Protein AF-A0A841P0N6-F1 (afdb_monomer_lite)

Foldseek 3Di:
DDDPPDFDDDDPVLVVLVVVLVVLVVLLVVLVVLQVQVVVCVVVVHDGDPSSVVSVVSNVVSVVVSVVSVVVSVVCCVVVDDGPDPPDDDPVVVVVVVVVVVVVVD

Organism: NCBI:txid505389

pLDDT: mean 73.52, std 14.51, range [39.44, 94.25]

Sequence (106 aa):
MTVAHEPAAYTGAQILLHFTIAVLIVLQLVIGEDIKPAYRAFSRGTESAAGDIFNANIHVYVGLAVLVLTIWRFAVRLWEGVPAAPPEKSVLQKRVAAAAHLAVMS

Radius of gyration: 21.88 Å; chains: 1; bounding box: 52×35×58 Å

Structure (mmCIF, N/CA/C/O backbone):
data_AF-A0A841P0N6-F1
#
_entry.id   AF-A0A841P0N6-F1
#
loop_
_atom_site.group_PDB
_atom_site.id
_atom_site.type_symbol
_atom_site.label_atom_id
_atom_site.label_alt_id
_atom_site.label_comp_id
_atom_site.label_asym_id
_atom_site.label_entity_id
_atom_site.label_seq_id
_atom_site.pdbx_PDB_ins_code
_atom_site.Cartn_x
_atom_site.Cartn_y
_atom_site.Cartn_z
_atom_site.occupancy
_atom_site.B_iso_or_equiv
_atom_site.auth_seq_id
_atom_site.auth_comp_id
_atom_site.auth_asym_id
_atom_site.auth_atom_id
_atom_site.pdbx_PDB_model_num
ATOM 1 N N . MET A 1 1 ? -31.432 -0.365 34.732 1.00 39.44 1 MET A N 1
ATOM 2 C CA . MET A 1 1 ? -31.245 -1.231 33.549 1.00 39.44 1 MET A CA 1
ATOM 3 C C . MET A 1 1 ? -30.238 -0.550 32.637 1.00 39.44 1 MET A C 1
ATOM 5 O O . MET A 1 1 ? -30.590 0.407 31.965 1.00 39.44 1 MET A O 1
ATOM 9 N N . THR A 1 2 ? -28.969 -0.942 32.706 1.00 42.25 2 THR A N 1
ATOM 10 C CA . THR A 1 2 ? -27.912 -0.419 31.831 1.00 42.25 2 THR A CA 1
ATOM 11 C C . THR A 1 2 ? -27.941 -1.222 30.537 1.00 42.25 2 THR A C 1
ATOM 13 O O . THR A 1 2 ? -27.619 -2.409 30.547 1.00 42.25 2 THR A O 1
ATOM 16 N N . VAL A 1 3 ? -28.389 -0.609 29.444 1.00 49.09 3 VAL A N 1
ATOM 17 C CA . VAL A 1 3 ? -28.314 -1.220 28.113 1.00 49.09 3 VAL A CA 1
ATOM 18 C C . VAL A 1 3 ? -26.830 -1.376 27.784 1.00 49.09 3 VAL A C 1
ATOM 20 O O . VAL A 1 3 ? -26.098 -0.387 27.761 1.00 49.09 3 VAL A O 1
ATOM 23 N N . ALA A 1 4 ? -26.370 -2.617 27.624 1.00 50.78 4 ALA A N 1
ATOM 24 C CA . ALA A 1 4 ? -25.013 -2.897 27.178 1.00 50.78 4 ALA A CA 1
ATOM 25 C C . ALA A 1 4 ? -24.812 -2.240 25.804 1.00 50.78 4 ALA A C 1
ATOM 27 O O . ALA A 1 4 ? -25.632 -2.419 24.906 1.00 50.78 4 ALA A O 1
ATOM 28 N N . HIS A 1 5 ? -23.763 -1.432 25.668 1.00 45.00 5 HIS A N 1
ATOM 29 C CA . HIS A 1 5 ? -23.400 -0.816 24.397 1.00 45.00 5 HIS A CA 1
ATOM 30 C C . HIS A 1 5 ? -22.949 -1.936 23.450 1.00 45.00 5 HIS A C 1
ATOM 32 O O . HIS A 1 5 ? -21.944 -2.599 23.714 1.00 45.00 5 HIS A O 1
ATOM 38 N N . GLU A 1 6 ? -23.730 -2.179 22.396 1.00 51.75 6 GLU A N 1
ATOM 39 C CA . GLU A 1 6 ? -23.377 -3.063 21.281 1.00 51.75 6 GLU A CA 1
ATOM 40 C C . GLU A 1 6 ? -21.936 -2.771 20.811 1.00 51.75 6 GLU A C 1
ATOM 42 O O . GLU A 1 6 ? -21.523 -1.605 20.793 1.00 51.75 6 GLU A O 1
ATOM 47 N N . PRO A 1 7 ? -21.138 -3.800 20.464 1.00 48.69 7 PRO A N 1
ATOM 48 C CA . PRO A 1 7 ? -19.734 -3.616 20.114 1.00 48.69 7 PRO A CA 1
ATOM 49 C C . PRO A 1 7 ? -19.616 -2.649 18.933 1.00 48.69 7 PRO A C 1
ATOM 51 O O . PRO A 1 7 ? -20.354 -2.766 17.957 1.00 48.69 7 PRO A O 1
ATOM 54 N N . ALA A 1 8 ? -18.685 -1.694 19.030 1.00 60.59 8 ALA A N 1
ATOM 55 C CA . ALA A 1 8 ? -18.469 -0.662 18.021 1.00 60.59 8 ALA A CA 1
ATOM 56 C C . ALA A 1 8 ? -18.302 -1.295 16.629 1.00 60.59 8 ALA A C 1
ATOM 58 O O . ALA A 1 8 ? -17.290 -1.934 16.335 1.00 60.59 8 ALA A O 1
ATOM 59 N N . ALA A 1 9 ? -19.331 -1.169 15.789 1.00 65.06 9 ALA A N 1
ATOM 60 C CA . ALA A 1 9 ? -19.302 -1.644 14.416 1.00 65.06 9 ALA A CA 1
ATOM 61 C C . ALA A 1 9 ? -18.161 -0.958 13.649 1.00 65.06 9 ALA A C 1
ATOM 63 O O . ALA A 1 9 ? -17.822 0.193 13.936 1.00 65.06 9 ALA A O 1
ATOM 64 N N . TYR A 1 10 ? -17.574 -1.658 12.669 1.00 66.69 10 TYR A N 1
ATOM 65 C CA . TYR A 1 10 ? -16.584 -1.051 11.777 1.00 66.69 10 TYR A CA 1
ATOM 66 C C . TYR A 1 10 ? -17.158 0.232 11.175 1.00 66.69 10 TYR A C 1
ATOM 68 O O . TYR A 1 10 ? -18.276 0.232 10.653 1.00 66.69 10 TYR A O 1
ATOM 76 N N . THR A 1 11 ? -16.396 1.322 11.237 1.00 76.81 11 THR A N 1
ATOM 77 C CA . THR A 1 11 ? -16.847 2.588 10.661 1.00 76.81 11 THR A CA 1
ATOM 78 C C . THR A 1 11 ? -16.909 2.456 9.136 1.00 76.81 11 THR A C 1
ATOM 80 O O . THR A 1 11 ? -16.131 1.718 8.523 1.00 76.81 11 THR A O 1
ATOM 83 N N . GLY A 1 12 ? -17.824 3.182 8.484 1.00 79.75 12 GLY A N 1
ATOM 84 C CA . GLY A 1 12 ? -17.921 3.170 7.016 1.00 79.75 12 GLY A CA 1
ATOM 85 C C . GLY A 1 12 ? -16.594 3.538 6.334 1.00 79.75 12 GLY A C 1
ATOM 86 O O . GLY A 1 12 ? -16.253 2.979 5.293 1.00 79.75 12 GLY A O 1
ATOM 87 N N . ALA A 1 13 ? -15.79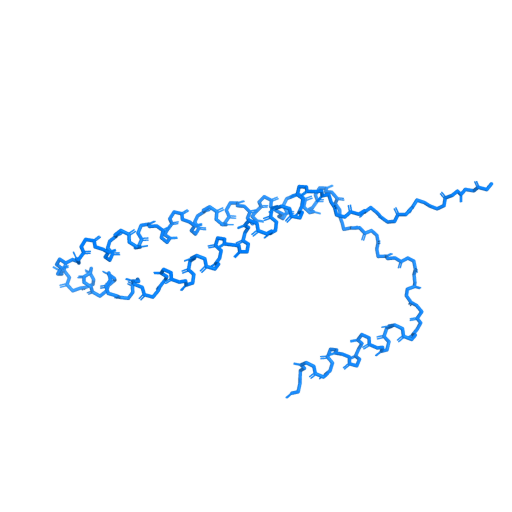6 4.396 6.979 1.00 78.00 13 ALA A N 1
ATOM 88 C CA . ALA A 1 13 ? -14.450 4.744 6.541 1.00 78.00 13 ALA A CA 1
ATOM 89 C C . ALA A 1 13 ? -13.485 3.544 6.581 1.00 78.00 13 ALA A C 1
ATOM 91 O O . ALA A 1 13 ? -12.755 3.333 5.616 1.00 78.00 13 ALA A O 1
ATOM 92 N N . GLN A 1 14 ? -13.502 2.720 7.637 1.00 80.00 14 GLN A N 1
ATOM 93 C CA . GLN A 1 14 ? -12.659 1.518 7.732 1.00 80.00 14 GLN A CA 1
ATOM 94 C C . GLN A 1 14 ? -12.979 0.494 6.634 1.00 80.00 14 GLN A C 1
ATOM 96 O O . GLN A 1 14 ? -12.066 -0.113 6.067 1.00 80.00 14 GLN A O 1
ATOM 101 N N . ILE A 1 15 ? -14.267 0.316 6.325 1.00 84.56 15 ILE A N 1
ATOM 102 C CA . ILE A 1 15 ? -14.726 -0.601 5.275 1.00 84.56 15 ILE A CA 1
ATOM 103 C C . ILE A 1 15 ? -14.260 -0.096 3.909 1.00 84.56 15 ILE A C 1
ATOM 105 O O . ILE A 1 15 ? -13.605 -0.837 3.175 1.00 84.56 15 ILE A O 1
ATOM 109 N N . LEU A 1 16 ? -14.529 1.175 3.595 1.00 88.00 16 LEU A N 1
ATOM 110 C CA . LEU A 1 16 ? -14.116 1.779 2.331 1.00 88.00 16 LEU A CA 1
ATOM 111 C C . LEU A 1 16 ? -12.599 1.685 2.139 1.00 88.00 16 LEU A C 1
ATOM 113 O O . LEU A 1 16 ? -12.133 1.255 1.089 1.00 88.00 16 LEU A O 1
ATOM 117 N N . LEU A 1 17 ? -11.821 2.023 3.169 1.00 87.44 17 LEU A N 1
ATOM 118 C CA . LEU A 1 17 ? -10.362 2.031 3.096 1.00 87.44 17 LEU A CA 1
ATOM 119 C C . LEU A 1 17 ? -9.787 0.624 2.881 1.00 87.44 17 LEU A C 1
ATOM 121 O O . LEU A 1 17 ? -8.823 0.457 2.136 1.00 87.44 17 LEU A O 1
ATOM 125 N N . HIS A 1 18 ? -10.406 -0.401 3.474 1.00 85.06 18 HIS A N 1
ATOM 126 C CA . HIS A 1 18 ? -10.033 -1.792 3.230 1.00 85.06 18 HIS A CA 1
ATOM 127 C C . HIS A 1 18 ? -10.297 -2.220 1.782 1.00 85.06 18 HIS A C 1
ATOM 129 O O . HIS A 1 18 ? -9.391 -2.748 1.135 1.00 85.06 18 HIS A O 1
ATOM 135 N N . PHE A 1 19 ? -11.503 -1.969 1.265 1.00 92.56 19 PHE A N 1
ATOM 136 C CA . PHE A 1 19 ? -11.854 -2.348 -0.105 1.00 92.56 19 PHE A CA 1
ATOM 137 C C . PHE A 1 19 ? -11.046 -1.569 -1.149 1.00 92.56 19 PHE A C 1
ATOM 139 O O . PHE A 1 19 ? -10.617 -2.162 -2.135 1.00 92.56 19 PHE A O 1
ATOM 146 N N . THR A 1 20 ? -10.743 -0.290 -0.907 1.00 90.31 20 THR A N 1
ATOM 147 C CA . THR A 1 20 ? -9.838 0.492 -1.764 1.00 90.31 20 THR A CA 1
ATOM 148 C C . THR A 1 20 ? -8.460 -0.158 -1.851 1.00 90.31 20 THR A C 1
ATOM 150 O O . THR A 1 20 ? -7.960 -0.383 -2.950 1.00 90.31 20 THR A O 1
ATOM 153 N N . ILE A 1 21 ? -7.856 -0.526 -0.715 1.00 90.31 21 ILE A N 1
ATOM 154 C CA . ILE A 1 21 ? -6.557 -1.216 -0.707 1.00 90.31 21 ILE A CA 1
ATOM 155 C C . ILE A 1 21 ? -6.643 -2.550 -1.462 1.00 90.31 21 ILE A C 1
ATOM 157 O O . ILE A 1 21 ? -5.758 -2.850 -2.259 1.00 90.31 21 ILE A O 1
ATOM 161 N N . ALA A 1 22 ? -7.710 -3.331 -1.259 1.00 91.81 22 ALA A N 1
ATOM 162 C CA . ALA A 1 22 ? -7.893 -4.612 -1.941 1.00 91.81 22 ALA A CA 1
ATOM 163 C C . ALA A 1 22 ? -7.951 -4.456 -3.473 1.00 91.81 22 ALA A C 1
ATOM 165 O O . ALA A 1 22 ? -7.254 -5.176 -4.186 1.00 91.81 22 ALA A O 1
ATOM 166 N N . VAL A 1 23 ? -8.712 -3.480 -3.981 1.00 91.25 23 VAL A N 1
ATOM 167 C CA . VAL A 1 23 ? -8.792 -3.182 -5.423 1.00 91.25 23 VAL A CA 1
ATOM 168 C C . VAL A 1 23 ? -7.432 -2.748 -5.976 1.00 91.25 23 VAL A C 1
ATOM 170 O O . VAL A 1 23 ? -7.015 -3.230 -7.028 1.00 91.25 23 VAL A O 1
ATOM 173 N N . LEU A 1 24 ? -6.705 -1.888 -5.255 1.00 89.50 24 LEU A N 1
ATOM 174 C CA . LEU A 1 24 ? -5.372 -1.439 -5.672 1.00 89.50 24 LEU A CA 1
ATOM 175 C C . LEU A 1 24 ? -4.341 -2.579 -5.689 1.00 89.50 24 LEU A C 1
ATOM 177 O O . LEU A 1 24 ? -3.436 -2.575 -6.521 1.00 89.50 24 LEU A O 1
ATOM 181 N N . ILE A 1 25 ? -4.463 -3.567 -4.797 1.00 89.94 25 ILE A N 1
ATOM 182 C CA . ILE A 1 25 ? -3.622 -4.772 -4.821 1.00 89.94 25 ILE A CA 1
ATOM 183 C C . ILE A 1 25 ? -3.949 -5.630 -6.047 1.00 89.94 25 ILE A C 1
ATOM 185 O O . ILE A 1 25 ? -3.031 -6.048 -6.745 1.00 89.94 25 ILE A O 1
ATOM 189 N N . VAL A 1 26 ? -5.232 -5.857 -6.351 1.00 90.56 26 VAL A N 1
ATOM 190 C CA . VAL A 1 26 ? -5.639 -6.623 -7.544 1.00 90.56 26 VAL A CA 1
ATOM 191 C C . VAL A 1 26 ? -5.106 -5.970 -8.819 1.00 90.56 26 VAL A C 1
ATOM 193 O O . VAL A 1 26 ? -4.520 -6.656 -9.653 1.00 90.56 26 VAL A O 1
ATOM 196 N N . LEU A 1 27 ? -5.226 -4.645 -8.939 1.00 87.44 27 LEU A N 1
ATOM 197 C CA . LEU A 1 27 ? -4.667 -3.892 -10.064 1.00 87.44 27 LEU A CA 1
ATOM 198 C C . LEU A 1 27 ? -3.152 -4.117 -10.208 1.00 87.44 27 LEU A C 1
ATOM 200 O O . LEU A 1 27 ? -2.662 -4.347 -11.310 1.00 87.44 27 LEU A O 1
ATOM 204 N N . GLN A 1 28 ? -2.406 -4.100 -9.100 1.00 86.19 28 GLN A N 1
ATOM 205 C CA . GLN A 1 28 ? -0.963 -4.354 -9.123 1.00 86.19 28 GLN A CA 1
ATOM 206 C C . GLN A 1 28 ? -0.602 -5.785 -9.515 1.00 86.19 28 GLN A C 1
ATOM 208 O O . GLN A 1 28 ? 0.436 -5.971 -10.144 1.00 86.19 28 GLN A O 1
ATOM 213 N N . LEU A 1 29 ? -1.415 -6.780 -9.151 1.00 86.12 29 LEU A N 1
ATOM 214 C CA . LEU A 1 29 ? -1.177 -8.174 -9.535 1.00 86.12 29 LEU A CA 1
ATOM 215 C C . LEU A 1 29 ? -1.349 -8.381 -11.042 1.00 86.12 29 LEU A C 1
ATOM 217 O O . LEU A 1 29 ? -0.536 -9.077 -11.637 1.00 86.12 29 LEU A O 1
ATOM 221 N N . VAL A 1 30 ? -2.352 -7.734 -11.645 1.00 85.38 30 VAL A N 1
ATOM 222 C CA . VAL A 1 30 ? -2.604 -7.788 -13.097 1.00 85.38 30 VAL A CA 1
ATOM 223 C C . VAL A 1 30 ? -1.525 -7.042 -13.889 1.00 85.38 30 VAL A C 1
ATOM 225 O O . VAL A 1 30 ? -1.148 -7.463 -14.970 1.00 85.38 30 VAL A O 1
ATOM 228 N N . ILE A 1 31 ? -1.003 -5.929 -13.367 1.00 79.31 31 ILE A N 1
ATOM 229 C CA . ILE A 1 31 ? 0.006 -5.117 -14.079 1.00 79.31 31 ILE A CA 1
ATOM 230 C C . ILE A 1 31 ? 1.444 -5.592 -13.781 1.00 79.31 31 ILE A C 1
ATOM 232 O O . ILE A 1 31 ? 2.372 -5.342 -14.548 1.00 79.31 31 ILE A O 1
ATOM 236 N N . GLY A 1 32 ? 1.663 -6.291 -12.663 1.00 69.50 32 GLY A N 1
ATOM 237 C CA . GLY A 1 32 ? 2.994 -6.672 -12.179 1.00 69.50 32 GLY A CA 1
ATOM 238 C C . GLY A 1 32 ? 3.740 -7.682 -13.059 1.00 69.50 32 GLY A C 1
ATOM 239 O O . GLY A 1 32 ? 4.959 -7.825 -12.940 1.00 69.50 32 GLY A O 1
ATOM 240 N N . GLU A 1 33 ? 3.040 -8.368 -13.960 1.00 69.44 33 GLU A N 1
ATOM 241 C CA . GLU A 1 33 ? 3.624 -9.321 -14.909 1.00 69.44 33 GLU A CA 1
ATOM 242 C C . GLU A 1 33 ? 4.575 -8.650 -15.924 1.00 69.44 33 GLU A C 1
ATOM 244 O O . GLU A 1 33 ? 5.601 -9.241 -16.292 1.00 69.44 33 GLU A O 1
ATOM 249 N N . ASP A 1 34 ? 4.348 -7.370 -16.233 1.00 67.00 34 ASP A N 1
ATOM 250 C CA . ASP A 1 34 ? 5.131 -6.590 -17.204 1.00 67.00 34 ASP A CA 1
ATOM 251 C C . ASP A 1 34 ? 6.400 -5.942 -16.620 1.00 67.00 34 ASP A C 1
ATOM 253 O O . ASP A 1 34 ? 7.219 -5.365 -17.342 1.00 67.00 34 ASP A O 1
ATOM 257 N N . ILE A 1 35 ? 6.658 -6.113 -15.318 1.00 66.81 35 ILE A N 1
ATOM 258 C CA . ILE A 1 35 ? 7.900 -5.634 -14.685 1.00 66.81 35 ILE A CA 1
ATOM 259 C C . ILE A 1 35 ? 9.115 -6.420 -15.196 1.00 66.81 35 ILE A C 1
ATOM 261 O O . ILE A 1 35 ? 10.213 -5.877 -15.335 1.00 66.81 35 ILE A O 1
ATOM 265 N N . LYS A 1 36 ? 8.946 -7.716 -15.492 1.00 71.31 36 LYS A N 1
ATOM 266 C CA . LYS A 1 36 ? 10.053 -8.583 -15.927 1.00 71.31 36 LYS A CA 1
ATOM 267 C C . LYS A 1 36 ? 10.648 -8.140 -17.278 1.00 71.31 36 LYS A C 1
ATOM 2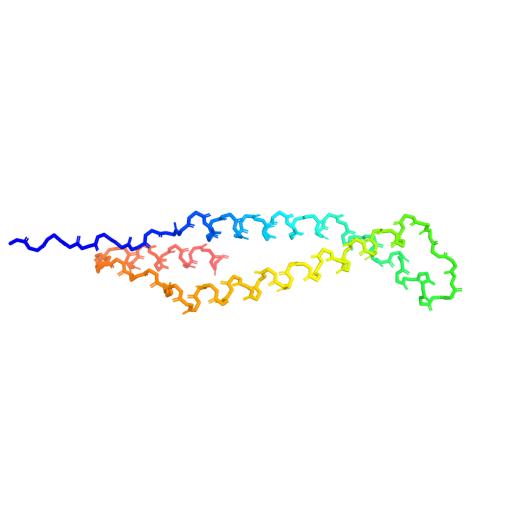69 O O . LYS A 1 36 ? 11.876 -8.083 -17.362 1.00 71.31 36 LYS A O 1
ATOM 274 N N . PRO A 1 37 ? 9.854 -7.844 -18.328 1.00 72.06 37 PRO A N 1
ATOM 275 C CA . PRO A 1 37 ? 10.343 -7.211 -19.555 1.00 72.06 37 PRO A CA 1
ATOM 276 C C . PRO A 1 37 ? 11.101 -5.901 -19.313 1.00 72.06 37 PRO A C 1
ATOM 278 O O . PRO A 1 37 ? 12.266 -5.815 -19.707 1.00 72.06 37 PRO A O 1
ATOM 281 N N . ALA A 1 38 ? 10.499 -4.950 -18.584 1.00 71.00 38 ALA A N 1
ATOM 282 C CA . ALA A 1 38 ? 11.098 -3.645 -18.294 1.00 71.00 38 ALA A CA 1
ATOM 283 C C . ALA A 1 38 ? 12.460 -3.771 -17.591 1.00 71.00 38 ALA A C 1
ATOM 285 O O . ALA A 1 38 ? 13.445 -3.149 -17.990 1.00 71.00 38 ALA A O 1
ATOM 286 N N . TYR A 1 39 ? 12.536 -4.621 -16.562 1.00 71.31 39 TYR A N 1
ATOM 287 C CA . TYR A 1 39 ? 13.760 -4.843 -15.795 1.00 71.31 39 TYR A CA 1
ATOM 288 C C . TYR A 1 39 ? 14.848 -5.541 -16.618 1.00 71.31 39 TYR A C 1
ATOM 290 O O . TYR A 1 39 ? 16.023 -5.195 -16.511 1.00 71.31 39 TYR A O 1
ATOM 298 N N . ARG A 1 40 ? 14.483 -6.512 -17.470 1.00 78.44 40 ARG A N 1
ATOM 299 C CA . ARG A 1 40 ? 15.450 -7.178 -18.358 1.00 78.44 40 ARG A CA 1
ATOM 300 C C . ARG A 1 40 ? 16.053 -6.210 -19.365 1.00 78.44 40 ARG A C 1
ATOM 302 O O . ARG A 1 40 ? 17.254 -6.294 -19.605 1.00 78.44 40 ARG A O 1
ATOM 309 N N . ALA A 1 41 ? 15.242 -5.334 -19.947 1.00 75.81 41 ALA A N 1
ATOM 310 C CA . ALA A 1 41 ? 15.720 -4.340 -20.895 1.00 75.81 41 ALA A CA 1
ATOM 311 C C . ALA A 1 41 ? 16.644 -3.319 -20.209 1.00 75.81 41 ALA A C 1
ATOM 313 O O . ALA A 1 41 ? 17.771 -3.119 -20.661 1.00 75.81 41 ALA A O 1
ATOM 314 N N . PHE A 1 42 ? 16.250 -2.816 -19.033 1.00 73.81 42 PHE A N 1
ATOM 315 C CA . PHE A 1 42 ? 17.105 -1.974 -18.192 1.00 73.81 42 PHE A CA 1
ATOM 316 C C . PHE A 1 42 ? 18.441 -2.651 -17.836 1.00 73.81 42 PHE A C 1
ATOM 318 O O . PHE A 1 42 ? 19.508 -2.081 -18.050 1.00 73.81 42 PHE A O 1
ATOM 325 N N . SER A 1 43 ? 18.408 -3.902 -17.362 1.00 77.25 43 SER A N 1
ATOM 326 C CA . SER A 1 43 ? 19.605 -4.667 -16.977 1.00 77.25 43 SER A CA 1
ATOM 327 C C . SER A 1 43 ? 20.549 -4.959 -18.144 1.00 77.25 43 SER A C 1
ATOM 329 O O . SER A 1 43 ? 21.730 -5.216 -17.912 1.00 77.25 43 SER A O 1
ATOM 331 N N . ARG A 1 44 ? 20.043 -4.981 -19.379 1.00 83.81 44 ARG A N 1
ATOM 332 C CA . ARG A 1 44 ? 20.833 -5.232 -20.591 1.00 83.81 44 ARG A CA 1
ATOM 333 C C . ARG A 1 44 ? 21.268 -3.943 -21.288 1.00 83.81 44 ARG A C 1
ATOM 335 O O . ARG A 1 44 ? 21.952 -4.029 -22.302 1.00 83.81 44 ARG A O 1
ATOM 342 N N . GLY A 1 45 ? 20.879 -2.776 -20.768 1.00 77.06 45 GLY A N 1
ATOM 343 C CA . GLY A 1 45 ? 21.123 -1.484 -21.412 1.00 77.06 45 GLY A CA 1
ATOM 344 C C . GLY A 1 45 ? 20.411 -1.335 -22.760 1.00 77.06 45 GLY A C 1
ATOM 345 O O . GLY A 1 45 ? 20.857 -0.563 -23.602 1.00 77.06 45 GLY A O 1
ATOM 346 N N . THR A 1 46 ? 19.340 -2.097 -22.991 1.00 76.94 46 THR A N 1
ATOM 347 C CA . THR A 1 46 ? 18.539 -2.049 -24.222 1.00 76.94 46 THR A CA 1
ATOM 348 C C . THR A 1 46 ? 17.301 -1.184 -24.009 1.00 76.94 46 THR A C 1
ATOM 350 O O . THR A 1 46 ? 16.770 -1.147 -22.900 1.00 76.94 46 THR A O 1
ATOM 353 N N . GLU A 1 47 ? 16.801 -0.528 -25.058 1.00 73.69 47 GLU A N 1
ATOM 354 C CA . GLU A 1 47 ? 15.540 0.220 -24.972 1.00 73.69 47 GLU A CA 1
ATOM 355 C C . GLU A 1 47 ? 14.373 -0.700 -24.572 1.00 73.69 47 GLU A C 1
ATOM 357 O O . GLU A 1 47 ? 14.155 -1.753 -25.174 1.00 73.69 47 GLU A O 1
ATOM 362 N N . SER A 1 48 ? 13.630 -0.302 -23.535 1.00 72.69 48 SER A N 1
ATOM 363 C CA . SER A 1 48 ? 12.366 -0.941 -23.147 1.00 72.69 48 SER A CA 1
ATOM 364 C C . SER A 1 48 ? 11.234 -0.464 -24.051 1.00 72.69 48 SER A C 1
ATOM 366 O O . SER A 1 48 ? 11.202 0.701 -24.452 1.00 72.69 48 SER A O 1
ATOM 368 N N . ALA A 1 49 ? 10.246 -1.324 -24.302 1.00 79.69 49 ALA A N 1
ATOM 369 C CA . ALA A 1 49 ? 9.024 -0.892 -24.966 1.00 79.69 49 ALA A CA 1
ATOM 370 C C . ALA A 1 49 ? 8.295 0.162 -24.111 1.00 79.69 49 ALA A C 1
ATOM 372 O O . ALA A 1 49 ? 8.263 0.077 -22.881 1.00 79.69 49 ALA A O 1
ATOM 373 N N . ALA A 1 50 ? 7.672 1.151 -24.757 1.00 78.44 50 ALA A N 1
ATOM 374 C CA . ALA A 1 50 ? 6.967 2.230 -24.058 1.00 78.44 50 ALA A CA 1
ATOM 375 C C . ALA A 1 50 ? 5.849 1.711 -23.127 1.00 78.44 50 ALA A C 1
ATOM 377 O O . ALA A 1 50 ? 5.632 2.278 -22.057 1.00 78.44 50 ALA A O 1
ATOM 378 N N . GLY A 1 51 ? 5.186 0.609 -23.503 1.00 76.75 51 GLY A N 1
ATOM 379 C CA . GLY A 1 51 ? 4.188 -0.068 -22.667 1.00 76.75 51 GLY A CA 1
ATOM 380 C C . GLY A 1 51 ? 4.775 -0.654 -21.379 1.00 76.75 51 GLY A C 1
ATOM 381 O O . GLY A 1 51 ? 4.195 -0.471 -20.312 1.00 76.75 51 GLY A O 1
ATOM 382 N N . ASP A 1 52 ? 5.967 -1.251 -21.449 1.00 78.50 52 ASP A N 1
ATOM 383 C CA . ASP A 1 52 ? 6.646 -1.837 -20.286 1.00 78.50 52 ASP A CA 1
ATOM 384 C C . ASP A 1 52 ? 7.048 -0.754 -19.272 1.00 78.50 52 ASP A C 1
ATOM 386 O O . ASP A 1 52 ? 6.883 -0.922 -18.064 1.00 78.50 52 ASP A O 1
ATOM 390 N N . ILE A 1 53 ? 7.542 0.394 -19.758 1.00 80.06 53 ILE A N 1
ATOM 391 C CA . ILE A 1 53 ? 7.881 1.552 -18.913 1.00 80.06 53 ILE A CA 1
ATOM 392 C C . ILE A 1 53 ? 6.619 2.134 -18.269 1.00 80.06 53 ILE A C 1
ATOM 394 O O . ILE A 1 53 ? 6.617 2.458 -17.080 1.00 80.06 53 ILE A O 1
ATOM 398 N N . PHE A 1 54 ? 5.539 2.270 -19.041 1.00 83.75 54 PHE A N 1
ATOM 399 C CA . PHE A 1 54 ? 4.267 2.775 -18.536 1.00 83.75 54 PHE A CA 1
ATOM 400 C C . PHE A 1 54 ? 3.708 1.881 -17.420 1.00 83.75 54 PHE A C 1
ATOM 402 O O . PHE A 1 54 ? 3.395 2.380 -16.337 1.00 83.75 54 PHE A O 1
ATOM 409 N N . ASN A 1 55 ? 3.672 0.564 -17.637 1.00 81.00 55 ASN A N 1
ATOM 410 C CA . ASN A 1 55 ? 3.192 -0.406 -16.652 1.00 81.00 55 ASN A CA 1
ATOM 411 C C . ASN A 1 55 ? 4.084 -0.445 -15.402 1.00 81.00 55 ASN A C 1
ATOM 413 O O . ASN A 1 55 ? 3.568 -0.456 -14.282 1.00 81.00 55 ASN A O 1
ATOM 417 N N . ALA A 1 56 ? 5.410 -0.362 -15.566 1.00 83.25 56 ALA A N 1
ATOM 418 C CA . ALA A 1 56 ? 6.344 -0.252 -14.446 1.00 83.25 56 ALA A CA 1
ATOM 419 C C . ALA A 1 56 ? 6.091 1.010 -13.602 1.00 83.25 56 ALA A C 1
ATOM 421 O O . ALA A 1 56 ? 6.018 0.926 -12.376 1.00 83.25 56 ALA A O 1
ATOM 422 N N . ASN A 1 57 ? 5.890 2.168 -14.237 1.00 86.00 57 ASN A N 1
ATOM 423 C CA . ASN A 1 57 ? 5.582 3.412 -13.530 1.00 86.00 57 ASN A CA 1
ATOM 424 C C . ASN A 1 57 ? 4.252 3.320 -12.771 1.00 86.00 57 ASN A C 1
ATOM 426 O O . ASN A 1 57 ? 4.199 3.678 -11.593 1.00 86.00 57 ASN A O 1
ATOM 430 N N . ILE A 1 58 ? 3.193 2.800 -13.406 1.00 88.38 58 ILE A N 1
ATOM 431 C CA . ILE A 1 58 ? 1.900 2.581 -12.739 1.00 88.38 58 ILE A CA 1
ATOM 432 C C . ILE A 1 58 ? 2.077 1.684 -11.514 1.00 88.38 58 ILE A C 1
ATOM 434 O O . ILE A 1 58 ? 1.584 2.028 -10.441 1.00 88.38 58 ILE A O 1
ATOM 438 N N . HIS A 1 59 ? 2.815 0.580 -11.636 1.00 87.00 59 HIS A N 1
ATOM 439 C CA . HIS A 1 59 ? 3.066 -0.314 -10.510 1.00 87.00 59 HIS A CA 1
ATOM 440 C C . HIS A 1 59 ? 3.751 0.409 -9.339 1.00 87.00 59 HIS A C 1
ATOM 442 O O . HIS A 1 59 ? 3.299 0.288 -8.203 1.00 87.00 59 HIS A O 1
ATOM 448 N N . VAL A 1 60 ? 4.789 1.214 -9.602 1.00 88.62 60 VAL A N 1
ATOM 449 C CA . VAL A 1 60 ? 5.502 1.977 -8.560 1.00 88.62 60 VAL A CA 1
ATOM 450 C C . VAL A 1 60 ? 4.575 2.977 -7.865 1.00 88.62 60 VAL A C 1
ATOM 452 O O . VAL A 1 60 ? 4.516 3.010 -6.634 1.00 88.62 60 VAL A O 1
ATOM 455 N N . TYR A 1 61 ? 3.826 3.782 -8.625 1.00 92.19 61 TYR A N 1
ATOM 456 C CA . TYR A 1 61 ? 2.947 4.801 -8.045 1.00 92.19 61 TYR A CA 1
ATOM 457 C C . TYR A 1 61 ? 1.770 4.191 -7.278 1.00 92.19 61 TYR A C 1
ATOM 459 O O . TYR A 1 61 ? 1.449 4.645 -6.178 1.00 92.19 61 TYR A O 1
ATOM 467 N N . VAL A 1 62 ? 1.149 3.140 -7.820 1.00 90.31 62 VAL A N 1
ATOM 468 C CA . VAL A 1 62 ? 0.055 2.428 -7.147 1.00 90.31 62 VAL A CA 1
ATOM 469 C C . VAL A 1 62 ? 0.570 1.698 -5.906 1.00 90.31 62 VAL A C 1
ATOM 471 O O . VAL A 1 62 ? -0.077 1.751 -4.861 1.00 90.31 62 VAL A O 1
ATOM 474 N N . GLY A 1 63 ? 1.751 1.082 -5.972 1.00 88.88 63 GLY A N 1
ATOM 475 C CA . GLY A 1 63 ? 2.393 0.447 -4.822 1.00 88.88 63 GLY A CA 1
ATOM 476 C C . GLY A 1 63 ? 2.678 1.436 -3.695 1.00 88.88 63 GLY A C 1
ATOM 477 O O . GLY A 1 63 ? 2.368 1.159 -2.534 1.00 88.88 63 GLY A O 1
ATOM 478 N N . LEU A 1 64 ? 3.168 2.633 -4.029 1.00 92.88 64 LEU A N 1
ATOM 479 C CA . LEU A 1 64 ? 3.357 3.706 -3.055 1.00 92.88 64 LEU A CA 1
ATOM 480 C C . LEU A 1 64 ? 2.025 4.157 -2.436 1.00 92.88 64 LEU A C 1
ATOM 482 O O . LEU A 1 64 ? 1.941 4.322 -1.218 1.00 92.88 64 LEU A O 1
ATOM 486 N N . ALA A 1 65 ? 0.971 4.304 -3.243 1.00 92.12 65 ALA A N 1
ATOM 487 C CA . ALA A 1 65 ? -0.359 4.637 -2.738 1.00 92.12 65 ALA A CA 1
ATOM 488 C C . ALA A 1 65 ? -0.879 3.567 -1.763 1.00 92.12 65 ALA A C 1
ATOM 490 O O . ALA A 1 65 ? -1.368 3.901 -0.684 1.00 92.12 65 ALA A O 1
ATOM 491 N N . VAL A 1 66 ? -0.716 2.280 -2.090 1.00 92.25 66 VAL A N 1
ATOM 492 C CA . VAL A 1 66 ? -1.086 1.171 -1.198 1.00 92.25 66 VAL A CA 1
ATOM 493 C C . VAL A 1 66 ? -0.290 1.200 0.100 1.00 92.25 66 VAL A C 1
ATOM 495 O O . VAL A 1 66 ? -0.877 0.985 1.161 1.00 92.25 66 VAL A O 1
ATOM 498 N N . LEU A 1 67 ? 1.012 1.493 0.053 1.00 91.12 67 LEU A N 1
ATOM 499 C CA . LEU A 1 67 ? 1.837 1.609 1.255 1.00 91.12 67 LEU A CA 1
ATOM 500 C C . LEU A 1 67 ? 1.303 2.706 2.184 1.00 91.12 67 LEU A C 1
ATOM 502 O O . LEU A 1 67 ? 1.055 2.446 3.363 1.00 91.12 67 LEU A O 1
ATOM 506 N N . VAL A 1 68 ? 1.059 3.903 1.644 1.00 94.25 68 VAL A N 1
ATOM 507 C CA . VAL A 1 68 ? 0.517 5.040 2.404 1.00 94.25 68 VAL A CA 1
ATOM 508 C C . VAL A 1 68 ? -0.856 4.703 2.987 1.00 94.25 68 VAL A C 1
ATOM 510 O O . VAL A 1 68 ? -1.081 4.900 4.181 1.00 94.25 68 VAL A O 1
ATOM 513 N N . LEU A 1 69 ? -1.759 4.135 2.184 1.00 90.31 69 LEU A N 1
ATOM 514 C CA . LEU A 1 69 ? -3.096 3.741 2.636 1.00 90.31 69 LEU A CA 1
ATOM 515 C C . LEU A 1 69 ? -3.048 2.641 3.698 1.00 90.31 69 LEU A C 1
ATOM 517 O O . LEU A 1 69 ? -3.847 2.650 4.630 1.00 90.31 69 LEU A O 1
ATOM 521 N N . THR A 1 70 ? -2.105 1.706 3.599 1.00 87.25 70 THR A N 1
ATOM 522 C CA . THR A 1 70 ? -1.938 0.633 4.586 1.00 87.25 70 THR A CA 1
ATOM 523 C C . THR A 1 70 ? -1.425 1.184 5.911 1.00 87.25 70 THR A C 1
ATOM 525 O O . THR A 1 70 ? -1.956 0.820 6.961 1.00 87.25 70 THR A O 1
ATOM 528 N N . ILE A 1 71 ? -0.452 2.101 5.881 1.00 90.56 71 ILE A N 1
ATOM 529 C CA . ILE A 1 71 ? 0.022 2.809 7.080 1.00 90.56 71 ILE A CA 1
ATOM 530 C C . ILE A 1 71 ? -1.128 3.596 7.708 1.00 90.56 71 ILE A C 1
ATOM 532 O O . ILE A 1 71 ? -1.375 3.468 8.907 1.00 90.56 71 ILE A O 1
ATOM 536 N N . TRP A 1 72 ? -1.880 4.343 6.897 1.00 88.19 72 TRP A N 1
ATOM 537 C CA . TRP A 1 72 ? -3.060 5.072 7.353 1.00 88.19 72 TRP A CA 1
ATOM 538 C C . TRP A 1 72 ? -4.081 4.137 8.005 1.00 88.19 72 TRP A C 1
ATOM 540 O O . TRP A 1 72 ? -4.556 4.401 9.105 1.00 88.19 72 TRP A O 1
ATOM 550 N N . ARG A 1 73 ? -4.378 2.995 7.377 1.00 84.75 73 ARG A N 1
ATOM 551 C CA . ARG A 1 73 ? -5.274 1.972 7.928 1.00 84.75 73 ARG A CA 1
ATOM 552 C C . ARG A 1 73 ? -4.805 1.482 9.294 1.00 84.75 73 ARG A C 1
ATOM 554 O O . ARG A 1 73 ? -5.623 1.307 10.194 1.00 84.75 73 ARG A O 1
ATOM 561 N N . PHE A 1 74 ? -3.508 1.216 9.434 1.00 83.44 74 PHE A N 1
ATOM 562 C CA . PHE A 1 74 ? -2.918 0.805 10.703 1.00 83.44 74 PHE A CA 1
ATOM 563 C C . PHE A 1 74 ? -3.054 1.903 11.758 1.00 83.44 74 PHE A C 1
ATOM 565 O O . PHE A 1 74 ? -3.491 1.600 12.863 1.00 83.44 74 PHE A O 1
ATOM 572 N N . ALA A 1 75 ? -2.773 3.160 11.411 1.00 85.12 75 ALA A N 1
ATOM 573 C CA . ALA A 1 75 ? -2.945 4.299 12.310 1.00 85.12 75 ALA A CA 1
ATOM 574 C C . ALA A 1 75 ? -4.405 4.454 12.767 1.00 85.12 75 ALA A C 1
ATOM 576 O O . ALA A 1 75 ? -4.663 4.531 13.965 1.00 85.12 75 ALA A O 1
ATOM 577 N N . VAL A 1 76 ? -5.366 4.384 11.837 1.00 81.94 76 VAL A N 1
ATOM 578 C CA . VAL A 1 76 ? -6.806 4.407 12.148 1.00 81.94 76 VAL A CA 1
ATOM 579 C C . VAL A 1 76 ? -7.177 3.263 13.087 1.00 81.94 76 VAL A C 1
ATOM 581 O O . VAL A 1 76 ? -7.869 3.483 14.074 1.00 81.94 76 VAL A O 1
ATOM 584 N N . ARG A 1 77 ? -6.676 2.046 12.845 1.00 76.81 77 ARG A N 1
ATOM 585 C CA . ARG A 1 77 ? -6.950 0.903 13.726 1.00 76.81 77 ARG A CA 1
ATOM 586 C C . ARG A 1 77 ? -6.317 1.042 15.113 1.00 76.81 77 ARG A C 1
ATOM 588 O O . ARG A 1 77 ? -6.879 0.530 16.077 1.00 76.81 77 ARG A O 1
ATOM 595 N N . LEU A 1 78 ? -5.164 1.700 15.222 1.00 78.06 78 LEU A N 1
ATOM 596 C CA . LEU A 1 78 ? -4.528 1.988 16.508 1.00 78.06 78 LEU A CA 1
ATOM 597 C C . LEU A 1 78 ? -5.298 3.059 17.292 1.00 78.06 78 LEU A C 1
ATOM 599 O O . LEU A 1 78 ? -5.405 2.942 18.508 1.00 78.06 78 LEU A O 1
ATOM 603 N N . TRP A 1 79 ? -5.849 4.068 16.611 1.00 75.12 79 TRP A N 1
ATOM 604 C CA . TRP A 1 79 ? -6.610 5.152 17.241 1.00 75.12 79 TRP A CA 1
ATOM 605 C C . TRP A 1 79 ? -8.052 4.781 17.588 1.00 75.12 79 TRP A C 1
ATOM 607 O O . TRP A 1 79 ? -8.504 5.093 18.684 1.00 75.12 79 TRP A O 1
ATOM 617 N N . GLU A 1 80 ? -8.772 4.107 16.693 1.00 69.12 80 GLU A N 1
ATOM 618 C CA . GLU A 1 80 ? -10.169 3.706 16.925 1.00 69.12 80 GLU A CA 1
ATOM 619 C C . GLU A 1 80 ? -10.282 2.446 17.803 1.00 69.12 80 GLU A C 1
ATOM 621 O O . GLU A 1 80 ? -11.364 2.116 18.286 1.00 69.12 80 GLU A O 1
ATOM 626 N N . GLY A 1 81 ? -9.163 1.760 18.057 1.00 59.31 81 GLY A N 1
ATOM 627 C CA . GLY A 1 81 ? -9.122 0.530 18.838 1.00 59.31 81 GLY A CA 1
ATOM 628 C C . GLY A 1 81 ? -9.721 -0.672 18.099 1.00 59.31 81 GLY A C 1
ATOM 629 O O . GLY A 1 81 ? -10.403 -0.569 17.079 1.00 59.31 81 GLY A O 1
ATOM 630 N N . VAL A 1 82 ? -9.435 -1.874 18.601 1.00 56.28 82 VAL A N 1
ATOM 631 C CA . VAL A 1 82 ? -10.106 -3.093 18.131 1.00 56.28 82 VAL A CA 1
ATOM 632 C C . VAL A 1 82 ? -11.492 -3.114 18.777 1.00 56.28 82 VAL A C 1
ATOM 634 O O . VAL A 1 82 ? -11.545 -3.009 20.005 1.00 56.28 82 VAL A O 1
ATOM 637 N N . PRO A 1 83 ? -12.594 -3.268 18.012 1.00 57.19 83 PRO A N 1
ATOM 638 C CA . PRO A 1 83 ? -13.908 -3.499 18.597 1.00 57.19 83 PRO A CA 1
ATOM 639 C C . PRO A 1 83 ? -13.786 -4.583 19.660 1.00 57.19 83 PRO A C 1
ATOM 641 O O . PRO A 1 83 ? -13.227 -5.649 19.374 1.00 57.19 83 PRO A O 1
ATOM 644 N N . ALA A 1 84 ? -14.232 -4.287 20.884 1.00 51.03 84 ALA A N 1
ATOM 645 C CA . ALA A 1 84 ? -14.160 -5.236 21.984 1.00 51.03 84 ALA A CA 1
ATOM 646 C C . ALA A 1 84 ? -14.710 -6.577 21.492 1.00 51.03 84 ALA A C 1
ATOM 648 O O . ALA A 1 84 ? -15.814 -6.634 20.941 1.00 51.03 84 ALA A O 1
ATOM 649 N N . ALA A 1 85 ? -13.899 -7.635 21.610 1.00 51.50 85 ALA A N 1
ATOM 650 C CA . ALA A 1 85 ? -14.335 -8.969 21.235 1.00 51.50 85 ALA A CA 1
ATOM 651 C C . ALA A 1 85 ? -15.681 -9.224 21.935 1.00 51.50 85 ALA A C 1
ATOM 653 O O . ALA A 1 85 ? -15.774 -8.935 23.133 1.00 51.50 85 ALA A O 1
ATOM 654 N N . PRO A 1 86 ? -16.717 -9.700 21.215 1.00 55.31 86 PRO A N 1
ATOM 655 C CA . PRO A 1 86 ? -18.037 -9.888 21.798 1.00 55.31 86 PRO A CA 1
ATOM 656 C C . PRO A 1 86 ? -17.920 -10.661 23.116 1.00 55.31 86 PRO A C 1
ATOM 658 O O . PRO A 1 86 ? -17.144 -11.629 23.146 1.00 55.31 86 PRO A O 1
ATOM 661 N N . PRO A 1 87 ? -18.630 -10.246 24.183 1.00 50.16 87 PRO A N 1
ATOM 662 C CA . PRO A 1 87 ? -18.572 -10.925 25.469 1.00 50.16 87 PRO A CA 1
ATOM 663 C C . PRO A 1 87 ? -18.846 -12.414 25.251 1.00 50.16 87 PRO A C 1
ATOM 665 O O . PRO A 1 87 ? -19.858 -12.788 24.668 1.00 50.16 87 PRO A O 1
ATOM 668 N N . GLU A 1 88 ? -17.848 -13.217 25.615 1.00 52.91 88 GLU A N 1
ATOM 669 C CA . GLU A 1 88 ? -17.768 -14.674 25.518 1.00 52.91 88 GLU A CA 1
ATOM 670 C C . GLU A 1 88 ? -18.642 -15.351 24.449 1.00 52.91 88 GLU A C 1
ATOM 672 O O . GLU A 1 88 ? -19.758 -15.810 24.686 1.00 52.91 88 GLU A O 1
ATOM 677 N N . LYS A 1 89 ? -18.042 -15.577 23.279 1.00 50.16 89 LYS A N 1
ATOM 678 C CA . LYS A 1 89 ? -18.452 -16.678 22.404 1.00 50.16 89 LYS A CA 1
ATOM 679 C C . LYS A 1 89 ? -18.436 -17.981 23.211 1.00 50.16 89 LYS A C 1
ATOM 681 O O . LYS A 1 89 ? -17.382 -18.341 23.750 1.00 50.1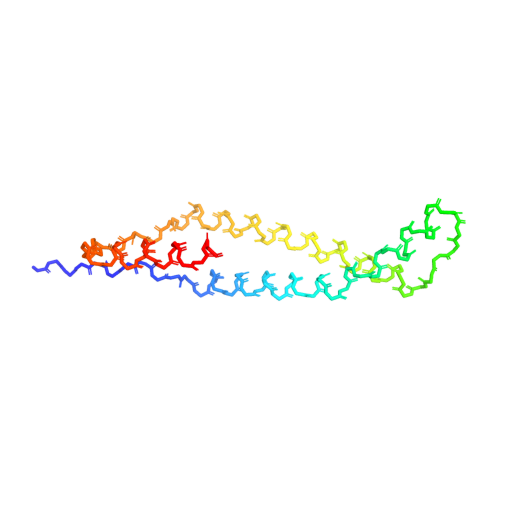6 89 LYS A O 1
ATOM 686 N N . SER A 1 90 ? -19.584 -18.663 23.301 1.00 60.19 90 SER A N 1
ATOM 687 C CA . SER A 1 90 ? -19.742 -19.898 24.083 1.00 60.19 90 SER A CA 1
ATOM 688 C C . SER A 1 90 ? -18.627 -20.895 23.749 1.00 60.19 90 SER A C 1
ATOM 690 O O . SER A 1 90 ? -18.080 -20.891 22.642 1.00 60.19 90 SER A O 1
ATOM 692 N N . VAL A 1 91 ? -18.273 -21.773 24.691 1.00 60.44 91 VAL A N 1
ATOM 693 C CA . VAL A 1 91 ? -17.206 -22.787 24.533 1.00 60.44 91 VAL A CA 1
ATOM 694 C C . VAL A 1 91 ? -17.331 -23.563 23.206 1.00 60.44 91 VAL A C 1
ATOM 696 O O . VAL A 1 91 ? -16.331 -23.970 22.613 1.00 60.44 91 VAL A O 1
ATOM 699 N N . LEU A 1 92 ? -18.557 -23.690 22.689 1.00 57.47 92 LEU A N 1
ATOM 700 C CA . LEU A 1 92 ? -18.876 -24.297 21.402 1.00 57.47 92 LEU A CA 1
ATOM 701 C C . LEU A 1 92 ? -18.311 -23.515 20.201 1.00 57.47 92 LEU A C 1
ATOM 703 O O . LEU A 1 92 ? -17.733 -24.114 19.302 1.00 57.47 92 LEU A O 1
ATOM 707 N N . GLN A 1 93 ? -18.393 -22.184 20.196 1.00 61.66 93 GLN A N 1
ATOM 708 C CA . GLN A 1 93 ? -17.846 -21.344 19.123 1.00 61.66 93 GLN A CA 1
ATOM 709 C C . GLN A 1 93 ? -16.312 -21.345 19.098 1.00 61.66 93 GLN A C 1
ATOM 711 O O . GLN A 1 93 ? -15.728 -21.313 18.016 1.00 61.66 93 GLN A O 1
ATOM 716 N N . LYS A 1 94 ? -15.648 -21.446 20.260 1.00 61.66 94 LYS A N 1
ATOM 717 C CA . LYS A 1 94 ? -14.185 -21.639 20.326 1.00 61.66 94 LYS A CA 1
ATOM 718 C C . LYS A 1 94 ? -13.775 -22.976 19.695 1.00 61.66 94 LYS A C 1
ATOM 720 O O . LYS A 1 94 ? -12.793 -23.028 18.961 1.00 61.66 94 LYS A O 1
ATOM 725 N N . ARG A 1 9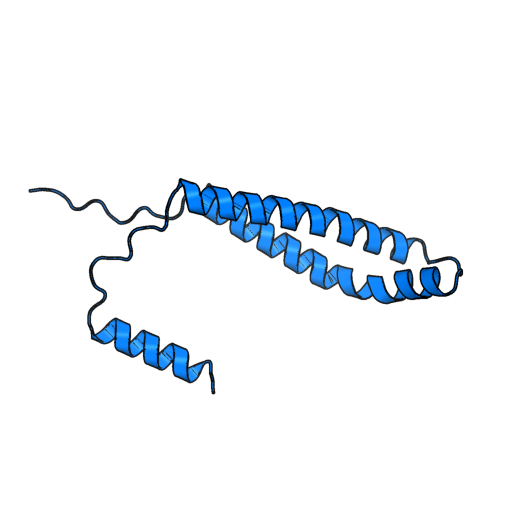5 ? -14.555 -24.041 19.927 1.00 61.75 95 ARG A N 1
ATOM 726 C CA . ARG A 1 95 ? -14.324 -25.373 19.339 1.00 61.75 95 ARG A CA 1
ATOM 727 C C . ARG A 1 95 ? -14.575 -25.411 17.833 1.00 61.75 95 ARG A C 1
ATOM 729 O O . ARG A 1 95 ? -13.767 -25.983 17.113 1.00 61.75 95 ARG A O 1
ATOM 736 N N . VAL A 1 96 ? -15.642 -24.771 17.353 1.00 68.38 96 VAL A N 1
ATOM 737 C CA . VAL A 1 96 ? -15.932 -24.679 15.911 1.00 68.38 96 VAL A CA 1
ATOM 738 C C . VAL A 1 96 ? -14.864 -23.857 15.187 1.00 68.38 96 VAL A C 1
ATOM 740 O O . VAL A 1 96 ? -14.396 -24.273 14.133 1.00 68.38 96 VAL A O 1
ATOM 743 N N . ALA A 1 97 ? -14.411 -22.742 15.772 1.00 64.12 97 ALA A N 1
ATOM 744 C CA . ALA A 1 97 ? -13.308 -21.963 15.211 1.00 64.12 97 ALA A CA 1
ATOM 745 C C . ALA A 1 97 ? -11.998 -22.770 15.169 1.00 64.12 97 ALA A C 1
ATOM 747 O O . ALA A 1 97 ? -11.323 -22.774 14.145 1.00 64.12 97 ALA A O 1
ATOM 748 N N . ALA A 1 98 ? -11.663 -23.507 16.235 1.00 63.53 98 ALA A N 1
ATOM 749 C CA . ALA A 1 98 ? -10.479 -24.369 16.261 1.00 63.53 98 ALA A CA 1
ATOM 750 C C . ALA A 1 98 ? -10.541 -25.493 15.210 1.00 63.53 98 ALA A C 1
ATOM 752 O O . ALA A 1 98 ? -9.550 -25.750 14.533 1.00 63.53 98 ALA A O 1
ATOM 753 N N . ALA A 1 99 ? -11.707 -26.120 15.025 1.00 65.50 99 ALA A N 1
ATOM 754 C CA . ALA A 1 99 ? -11.908 -27.139 13.996 1.00 65.50 99 ALA A CA 1
ATOM 755 C C . ALA A 1 99 ? -11.796 -26.560 12.574 1.00 65.50 99 ALA A C 1
ATOM 757 O O . ALA A 1 99 ? -11.162 -27.165 11.714 1.00 65.50 99 ALA A O 1
ATOM 758 N N . ALA A 1 100 ? -12.349 -25.367 12.338 1.00 64.00 100 ALA A N 1
ATOM 759 C CA . ALA A 1 100 ? -12.243 -24.685 11.050 1.00 64.00 100 ALA A CA 1
ATOM 760 C C . ALA A 1 100 ? -10.795 -24.281 10.723 1.00 64.00 100 ALA A C 1
ATOM 762 O O . ALA A 1 100 ? -10.358 -24.433 9.586 1.00 64.00 100 ALA A O 1
ATOM 763 N N . HIS A 1 101 ? -10.028 -23.828 11.721 1.00 57.53 101 HIS A N 1
ATOM 764 C CA . HIS A 1 101 ? -8.604 -23.535 11.547 1.00 57.53 101 HIS A CA 1
ATOM 765 C C . HIS A 1 101 ? -7.770 -24.787 11.247 1.00 57.53 101 HIS A C 1
ATOM 767 O O . HIS A 1 101 ? -6.811 -24.692 10.487 1.00 57.53 101 HIS A O 1
ATOM 773 N N . LEU A 1 102 ? -8.142 -25.951 11.790 1.00 59.38 102 LEU A N 1
ATOM 774 C CA . LEU A 1 102 ? -7.455 -27.212 11.501 1.00 59.38 102 LEU A CA 1
ATOM 775 C C . LEU A 1 102 ? -7.754 -27.721 10.081 1.00 59.38 102 LEU A C 1
ATOM 777 O O . LEU A 1 102 ? -6.855 -28.214 9.415 1.00 59.38 102 LEU A O 1
ATOM 781 N N . ALA A 1 103 ? -8.991 -27.551 9.605 1.00 57.75 103 ALA A N 1
ATOM 782 C CA . ALA A 1 103 ? -9.415 -27.992 8.274 1.00 57.75 103 ALA A CA 1
ATOM 783 C C . ALA A 1 103 ? -8.826 -27.157 7.124 1.00 57.75 103 ALA A C 1
ATOM 7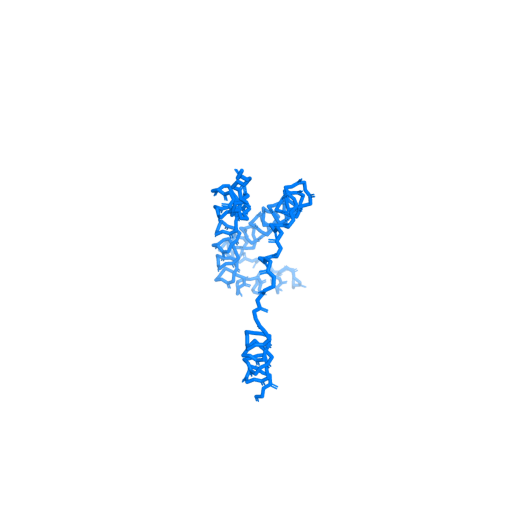85 O O . ALA A 1 103 ? -8.728 -27.638 6.003 1.00 57.75 103 ALA A O 1
ATOM 786 N N . VAL A 1 104 ? -8.444 -25.903 7.388 1.00 59.78 104 VAL A N 1
ATOM 787 C CA . VAL A 1 104 ? -7.765 -25.037 6.405 1.00 59.78 104 VAL A CA 1
ATOM 788 C C . VAL A 1 104 ? -6.250 -25.289 6.375 1.00 59.78 104 VAL A C 1
ATOM 790 O O . VAL A 1 104 ? -5.577 -24.857 5.444 1.00 59.78 104 VAL A O 1
ATOM 793 N N . MET A 1 105 ? -5.705 -25.997 7.371 1.00 49.12 105 MET A N 1
ATOM 794 C CA . MET A 1 105 ? -4.270 -26.276 7.506 1.00 49.12 105 MET A CA 1
ATOM 795 C C . MET A 1 105 ? -3.931 -27.770 7.339 1.00 49.12 105 MET A C 1
ATOM 797 O O . MET A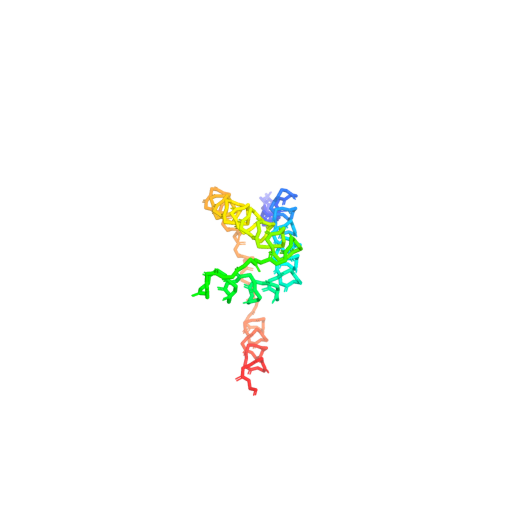 1 105 ? -2.959 -28.255 7.919 1.00 49.12 105 MET A O 1
ATOM 801 N N . SER A 1 106 ? -4.735 -28.477 6.540 1.00 43.31 106 SER A N 1
ATOM 802 C CA . SER A 1 106 ? -4.507 -29.831 6.012 1.00 43.31 106 SER A CA 1
ATOM 803 C C . SER A 1 106 ? -4.694 -29.830 4.502 1.00 43.31 106 SER A C 1
ATOM 805 O O . SER A 1 106 ? -3.867 -30.451 3.806 1.00 43.31 106 SER A O 1
#

Secondary structure (DSSP, 8-state):
--------PPPHHHHHHHHHHHHHHHHHHHHGGGHHHHHHHHHTTPPPPHHHHHHHHHHHHHHHHHHHHHHHHHHHHHHH-PPPPPTT--HHHHHHHHHHHHHT--

InterPro domains:
  IPR011577 Cytochrome b561, bacterial/Ni-hydrogenase [PF01292] (10-102)
  IPR016174 Di-haem cytochrome, transmembrane [SSF81342] (8-104)